Protein AF-A0A966KYL5-F1 (afdb_monomer_lite)

Secondary structure (DSSP, 8-state):
---HHHHHHHHTT--BTTB-HHHHHHHHHHHHHHTTPPSSP-TTSPPPS-TT-HHHHHHHHHHHHHHHHHHTT---TT--HHHH------------

Foldseek 3Di:
DDDPVLVVQQVVVHDDPNHRSVRVVVLVVQLLVQLPWDPPDDPPTDDDPCSPDPVSNVSSVLSSQQVVCVVVVHPRPPPCVVVVPPPPDDPPDDDD

Sequence (96 aa):
ELNYIGNVHQMLGRKFNGYSPLELLHIEARFLKACGYQLPLHHKNKKPKNPTDNDVLFEGLTAVVTYLCKLDNIPNVMDYTKLFEVKNEEFHFQLV

Radius of gyration: 20.36 Å; chains: 1; bounding box: 50×29×67 Å

pLDDT: mean 88.55, std 14.27, range [44.69, 97.88]

Structure (mmCIF, N/CA/C/O backbone):
data_AF-A0A966KYL5-F1
#
_entry.id   AF-A0A966KYL5-F1
#
loop_
_atom_site.group_PDB
_atom_site.id
_atom_site.type_symbol
_atom_site.label_atom_id
_atom_site.label_alt_id
_atom_site.label_comp_id
_atom_site.label_asym_id
_atom_site.label_entity_id
_atom_site.label_seq_id
_atom_site.pdbx_PDB_ins_code
_atom_site.Cartn_x
_atom_site.Cartn_y
_atom_site.Cartn_z
_atom_site.occupancy
_atom_site.B_iso_or_equiv
_atom_site.auth_seq_id
_atom_site.auth_comp_id
_atom_site.auth_asym_id
_atom_site.auth_atom_id
_atom_site.pdbx_PDB_model_num
ATOM 1 N N . GLU A 1 1 ? 4.597 -10.713 7.429 1.00 89.50 1 GLU A N 1
ATOM 2 C CA . GLU A 1 1 ? 4.084 -10.671 8.816 1.00 89.50 1 GLU A CA 1
ATOM 3 C C . GLU A 1 1 ? 4.755 -9.536 9.577 1.00 89.50 1 GLU A C 1
ATOM 5 O O . GLU A 1 1 ? 5.763 -9.023 9.096 1.00 89.50 1 GLU A O 1
ATOM 10 N N . LEU A 1 2 ? 4.196 -9.124 10.718 1.00 95.00 2 LEU A N 1
ATOM 11 C CA . LEU A 1 2 ? 4.785 -8.085 11.565 1.00 95.00 2 LEU A CA 1
ATOM 12 C C . LEU A 1 2 ? 5.946 -8.642 12.394 1.00 95.00 2 LEU A C 1
ATOM 14 O O . LEU A 1 2 ? 5.890 -9.766 12.890 1.00 95.00 2 LEU A O 1
ATOM 18 N N . ASN A 1 3 ? 6.980 -7.825 12.589 1.00 94.75 3 ASN A N 1
ATOM 19 C CA . ASN A 1 3 ? 8.023 -8.113 13.571 1.00 94.75 3 ASN A CA 1
ATOM 20 C C . ASN A 1 3 ? 7.526 -7.810 15.000 1.00 94.75 3 ASN A C 1
ATOM 22 O O . ASN A 1 3 ? 6.415 -7.315 15.194 1.00 94.75 3 ASN A O 1
ATOM 26 N N . TYR A 1 4 ? 8.356 -8.076 16.011 1.00 97.12 4 TYR A N 1
ATOM 27 C CA . TYR A 1 4 ? 8.006 -7.828 17.415 1.00 97.12 4 TYR A CA 1
ATOM 28 C C . TYR A 1 4 ? 7.509 -6.393 17.669 1.00 97.12 4 TYR A C 1
ATOM 30 O O . TYR A 1 4 ? 6.435 -6.203 18.234 1.00 97.12 4 TYR A O 1
ATOM 38 N N . ILE A 1 5 ? 8.242 -5.383 17.189 1.00 96.50 5 ILE A N 1
ATOM 39 C CA . ILE A 1 5 ? 7.881 -3.965 17.362 1.00 96.50 5 ILE A CA 1
ATOM 40 C C . ILE A 1 5 ? 6.554 -3.650 16.658 1.00 96.50 5 ILE A C 1
ATOM 42 O O . ILE A 1 5 ? 5.706 -2.948 17.207 1.00 96.50 5 ILE A O 1
ATOM 46 N N . GLY A 1 6 ? 6.350 -4.208 15.465 1.00 96.50 6 GLY A N 1
ATOM 47 C CA . GLY A 1 6 ? 5.105 -4.106 14.714 1.00 96.50 6 GLY A CA 1
ATOM 48 C C . GLY A 1 6 ? 3.925 -4.685 15.488 1.00 96.50 6 GLY A C 1
ATOM 49 O O . GLY A 1 6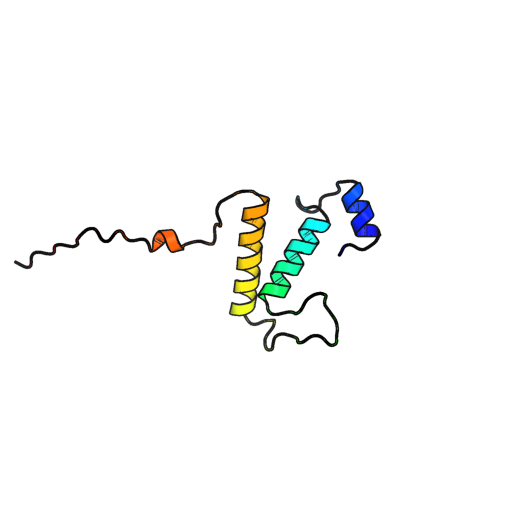 ? 2.893 -4.028 15.582 1.00 96.50 6 GLY A O 1
ATOM 50 N N . ASN A 1 7 ? 4.092 -5.858 16.108 1.00 97.75 7 ASN A N 1
ATOM 51 C CA . ASN A 1 7 ? 3.064 -6.468 16.954 1.00 97.75 7 ASN A CA 1
ATOM 52 C C . ASN A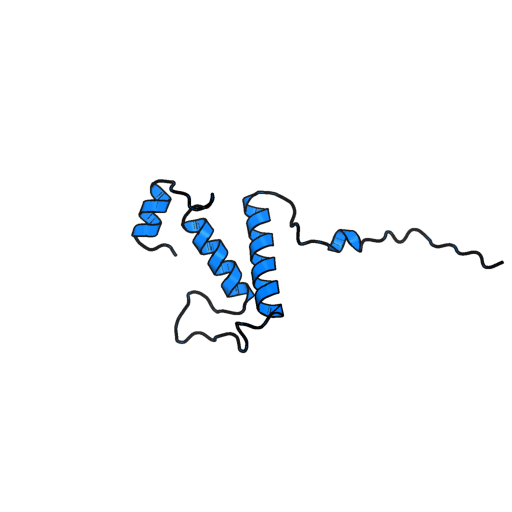 1 7 ? 2.761 -5.613 18.190 1.00 97.75 7 ASN A C 1
ATOM 54 O O . ASN A 1 7 ? 1.594 -5.389 18.496 1.00 97.75 7 ASN A O 1
ATOM 58 N N . VAL A 1 8 ? 3.779 -5.057 18.853 1.00 97.75 8 VAL A N 1
ATOM 59 C CA . VAL A 1 8 ? 3.574 -4.134 19.982 1.00 97.75 8 VAL A CA 1
ATOM 60 C C . VAL A 1 8 ? 2.775 -2.905 19.543 1.00 97.75 8 VAL A C 1
ATOM 62 O O . VAL A 1 8 ? 1.785 -2.552 20.178 1.00 97.75 8 VAL A O 1
ATOM 65 N N . HIS A 1 9 ? 3.145 -2.262 18.432 1.00 97.81 9 HIS A N 1
ATOM 66 C CA . HIS A 1 9 ? 2.399 -1.110 17.917 1.00 97.81 9 HIS A CA 1
ATOM 67 C C . HIS A 1 9 ? 0.972 -1.465 17.491 1.00 97.81 9 HIS A C 1
ATOM 69 O O . HIS A 1 9 ? 0.063 -0.668 17.718 1.00 97.81 9 HIS A O 1
ATOM 75 N N . GLN A 1 10 ? 0.770 -2.658 16.930 1.00 97.62 10 GLN A N 1
ATOM 76 C CA . GLN A 1 10 ? -0.546 -3.165 16.557 1.00 97.62 10 GLN A CA 1
ATOM 77 C C . GLN A 1 10 ? -1.428 -3.357 17.794 1.00 97.62 10 GLN A C 1
ATOM 79 O O . GLN A 1 10 ? -2.564 -2.891 17.811 1.00 97.62 10 GLN A O 1
ATOM 84 N N . MET A 1 11 ? -0.898 -4.002 18.837 1.00 97.44 11 MET A N 1
ATOM 85 C CA . MET A 1 11 ? -1.617 -4.255 20.089 1.00 97.44 11 MET A CA 1
ATOM 86 C C . MET A 1 11 ? -1.962 -2.964 20.835 1.00 97.44 11 MET A C 1
ATOM 88 O O . MET A 1 11 ? -3.030 -2.868 21.427 1.00 97.44 11 MET A O 1
ATOM 92 N N . LEU A 1 12 ? -1.093 -1.952 20.769 1.00 97.88 12 LEU A N 1
ATOM 93 C CA . LEU A 1 12 ? -1.348 -0.628 21.346 1.00 97.88 12 LEU A CA 1
ATOM 94 C C . LEU A 1 12 ? -2.355 0.209 20.536 1.00 97.88 12 LEU A C 1
ATOM 96 O O . LEU A 1 12 ? -2.644 1.341 20.917 1.00 97.88 12 LEU A O 1
ATOM 100 N N . GLY A 1 13 ? -2.855 -0.298 19.403 1.00 96.62 13 GLY A N 1
ATOM 101 C CA . GLY A 1 13 ? -3.761 0.443 18.525 1.00 96.62 13 GLY A CA 1
ATOM 102 C C . GLY A 1 13 ? -3.109 1.657 17.857 1.00 96.62 13 GLY A C 1
ATOM 103 O O . GLY A 1 13 ? -3.811 2.573 17.424 1.00 96.62 13 GLY A O 1
ATOM 104 N N . ARG A 1 14 ? -1.769 1.699 17.771 1.00 97.00 14 ARG A N 1
ATOM 105 C CA . ARG A 1 14 ? -1.052 2.808 17.133 1.00 97.00 14 ARG A CA 1
ATOM 106 C C . ARG A 1 14 ? -1.373 2.825 15.643 1.00 97.00 14 ARG A C 1
ATOM 108 O O . ARG A 1 14 ? -1.315 1.793 14.980 1.00 97.00 14 ARG A O 1
ATOM 115 N N . LYS A 1 15 ? -1.642 4.013 15.110 1.00 96.38 15 LYS A N 1
ATOM 116 C CA . LYS A 1 15 ? -1.849 4.242 13.679 1.00 96.38 15 LYS A CA 1
ATOM 117 C C . LYS A 1 15 ? -0.772 5.169 13.127 1.00 96.38 15 LYS A C 1
ATOM 119 O O . LYS A 1 15 ? -0.338 6.091 13.814 1.00 96.38 15 LYS A O 1
ATOM 124 N N . PHE A 1 16 ? -0.370 4.941 11.884 1.00 94.69 16 PHE A N 1
ATOM 125 C CA . PHE A 1 16 ? 0.486 5.831 11.107 1.00 94.69 16 PHE A CA 1
ATOM 126 C C . PHE A 1 16 ? -0.304 6.265 9.877 1.00 94.69 16 PHE A C 1
ATOM 128 O O . PHE A 1 16 ? -0.783 5.425 9.119 1.00 94.69 16 PHE A O 1
ATOM 135 N N . ASN A 1 17 ? -0.491 7.576 9.712 1.00 93.12 17 ASN A N 1
ATOM 136 C CA . ASN A 1 17 ? -1.314 8.149 8.640 1.00 93.12 17 ASN A CA 1
ATOM 137 C C . ASN A 1 17 ? -2.723 7.526 8.545 1.00 93.12 17 ASN A C 1
ATOM 139 O O . ASN A 1 17 ? -3.255 7.358 7.457 1.00 93.12 17 ASN A O 1
ATOM 143 N N . GLY A 1 18 ? -3.310 7.146 9.687 1.00 94.69 18 GLY A N 1
ATOM 144 C CA . GLY A 1 18 ? -4.636 6.518 9.756 1.00 94.69 18 GLY A CA 1
ATOM 145 C C . GLY A 1 18 ? -4.655 4.984 9.705 1.00 94.69 18 GLY A C 1
ATOM 146 O O . GLY A 1 18 ? -5.662 4.398 10.101 1.00 94.69 18 GLY A O 1
ATOM 147 N N . TYR A 1 19 ? -3.543 4.335 9.348 1.00 96.25 19 TYR A N 1
ATOM 148 C CA . TYR A 1 19 ? -3.451 2.879 9.187 1.00 96.25 19 TYR A CA 1
ATOM 149 C C . TYR A 1 19 ? -2.674 2.210 10.327 1.00 96.25 19 TYR A C 1
ATOM 151 O O . TYR A 1 19 ? -1.652 2.713 10.796 1.00 96.25 19 TYR A O 1
ATOM 159 N N . SER A 1 20 ? -3.144 1.054 10.776 1.00 97.38 20 SER A N 1
ATOM 160 C CA . SER A 1 20 ? -2.431 0.167 11.696 1.00 97.38 20 SER A CA 1
ATOM 161 C C . SER A 1 20 ? -1.179 -0.444 11.043 1.00 97.38 20 SER A C 1
ATOM 163 O O . SER A 1 20 ? -1.081 -0.503 9.813 1.00 97.38 20 SER A O 1
ATOM 165 N N . PRO A 1 21 ? -0.211 -0.943 11.835 1.00 97.75 21 PRO A N 1
ATOM 166 C CA . PRO A 1 21 ? 0.968 -1.626 11.305 1.00 97.75 21 PRO A CA 1
ATOM 167 C C . PRO A 1 21 ? 0.630 -2.753 10.328 1.00 97.75 21 PRO A C 1
ATOM 169 O O . PRO A 1 21 ? 1.285 -2.889 9.295 1.00 97.75 21 PRO A O 1
ATOM 172 N N . LEU A 1 22 ? -0.396 -3.552 10.638 1.00 96.94 22 LEU A N 1
ATOM 173 C CA . LEU A 1 22 ? -0.812 -4.657 9.782 1.00 96.94 22 LEU A CA 1
ATOM 174 C C . LEU A 1 22 ? -1.385 -4.158 8.447 1.00 96.94 22 LEU A C 1
ATOM 176 O O . LEU A 1 22 ? -1.081 -4.725 7.400 1.00 96.94 22 LEU A O 1
ATOM 180 N N . GLU A 1 23 ? -2.174 -3.083 8.466 1.00 97.00 23 GLU A N 1
ATOM 181 C CA . GLU A 1 23 ? -2.715 -2.474 7.246 1.00 97.00 23 GLU A CA 1
ATOM 182 C C . GLU A 1 23 ? -1.608 -1.922 6.349 1.00 97.00 23 GLU A C 1
ATOM 184 O O . GLU A 1 23 ? -1.609 -2.212 5.156 1.00 97.00 23 GLU A O 1
ATOM 189 N N . LEU A 1 24 ? -0.627 -1.209 6.910 1.00 96.81 24 LEU A N 1
ATOM 190 C CA . LEU A 1 24 ? 0.520 -0.689 6.152 1.00 96.81 24 LEU A CA 1
ATOM 191 C C . LEU A 1 24 ? 1.311 -1.808 5.477 1.00 96.81 24 LEU A C 1
ATOM 193 O O . LEU A 1 24 ? 1.653 -1.707 4.299 1.00 96.81 24 LEU A O 1
ATOM 197 N N . LEU A 1 25 ? 1.542 -2.904 6.203 1.00 95.88 25 LEU A N 1
ATOM 198 C CA . LEU A 1 25 ? 2.211 -4.077 5.655 1.00 95.88 25 LEU A CA 1
ATOM 199 C C . LEU A 1 25 ? 1.412 -4.692 4.496 1.00 95.88 25 LEU A C 1
ATOM 201 O O . LEU A 1 25 ? 1.989 -5.091 3.486 1.00 95.88 25 LEU A O 1
ATOM 205 N N . HIS A 1 26 ? 0.084 -4.770 4.619 1.00 96.50 26 HIS A N 1
ATOM 206 C CA . HIS A 1 26 ? -0.773 -5.268 3.544 1.00 96.50 26 HIS A CA 1
ATOM 207 C C . HIS A 1 26 ? -0.815 -4.329 2.333 1.00 96.50 26 HIS A C 1
ATOM 209 O O . HIS A 1 26 ? -0.832 -4.820 1.204 1.00 96.50 26 HIS A O 1
ATOM 215 N N . ILE A 1 27 ? -0.787 -3.010 2.547 1.00 97.56 27 ILE A N 1
ATOM 216 C CA . ILE A 1 27 ? -0.703 -2.003 1.480 1.00 97.56 27 ILE A CA 1
ATOM 217 C C . ILE A 1 27 ? 0.580 -2.212 0.665 1.00 97.56 27 ILE A C 1
ATOM 219 O O . ILE A 1 27 ? 0.516 -2.385 -0.553 1.00 97.56 27 ILE A O 1
ATOM 223 N N . GLU A 1 28 ? 1.734 -2.285 1.331 1.00 96.19 28 GLU A N 1
ATOM 224 C CA . GLU A 1 28 ? 3.025 -2.508 0.670 1.00 96.19 28 GLU A CA 1
ATOM 225 C C . GLU A 1 28 ? 3.075 -3.871 -0.036 1.00 96.19 28 GLU A C 1
ATOM 227 O O . GLU A 1 28 ? 3.476 -3.973 -1.198 1.00 96.19 28 GLU A O 1
ATOM 232 N N . ALA A 1 29 ? 2.603 -4.930 0.626 1.00 96.44 29 ALA A N 1
ATOM 233 C CA . ALA A 1 29 ? 2.550 -6.260 0.032 1.00 96.44 29 ALA A CA 1
ATOM 234 C C . ALA A 1 29 ? 1.669 -6.294 -1.228 1.00 96.44 29 ALA A C 1
ATOM 236 O O . ALA A 1 29 ? 1.995 -6.989 -2.194 1.00 96.44 29 ALA A O 1
ATOM 237 N N . ARG A 1 30 ? 0.560 -5.543 -1.249 1.00 97.12 30 ARG A N 1
ATOM 238 C CA . ARG A 1 30 ? -0.312 -5.446 -2.424 1.00 97.12 30 ARG A CA 1
ATOM 239 C C . ARG A 1 30 ? 0.403 -4.769 -3.588 1.00 97.12 30 ARG A C 1
ATOM 241 O O . ARG A 1 30 ? 0.355 -5.314 -4.689 1.00 97.12 30 ARG A O 1
ATOM 248 N N . PHE A 1 3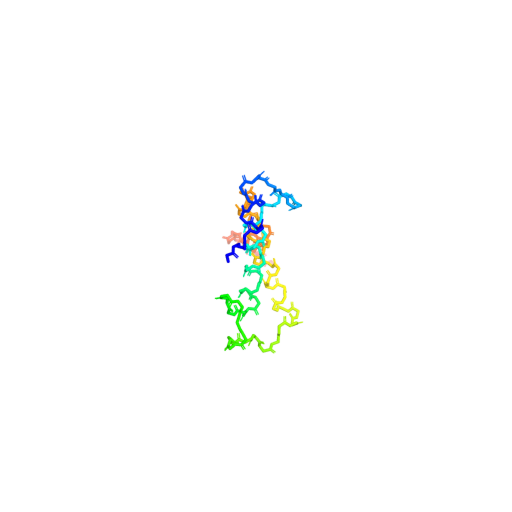1 ? 1.089 -3.656 -3.325 1.00 97.19 31 PHE A N 1
ATOM 249 C CA . PHE A 1 31 ? 1.897 -2.948 -4.316 1.00 97.19 31 PHE A CA 1
ATOM 250 C C . PHE A 1 31 ? 2.953 -3.870 -4.929 1.00 97.19 31 PHE A C 1
ATOM 252 O O . PHE A 1 31 ? 2.958 -4.103 -6.133 1.00 97.19 31 PHE A O 1
ATOM 259 N N . LEU A 1 32 ? 3.796 -4.483 -4.092 1.00 95.56 32 LEU A N 1
ATOM 260 C CA . LEU A 1 32 ? 4.888 -5.340 -4.554 1.00 95.56 32 LEU A CA 1
ATOM 261 C C . LEU A 1 32 ? 4.377 -6.553 -5.337 1.00 95.56 32 LEU A C 1
ATOM 263 O O . LEU A 1 32 ? 4.935 -6.902 -6.376 1.00 95.56 32 LEU A O 1
ATOM 267 N N . LYS A 1 33 ? 3.297 -7.189 -4.870 1.00 95.25 33 LYS A N 1
ATOM 268 C CA . LYS A 1 33 ? 2.700 -8.330 -5.570 1.00 95.25 33 LYS A CA 1
ATOM 269 C C . LYS A 1 33 ? 2.152 -7.932 -6.942 1.00 95.25 33 LYS A C 1
ATOM 271 O O . LYS A 1 33 ? 2.327 -8.694 -7.888 1.00 95.25 33 LYS A O 1
ATOM 276 N N . ALA A 1 34 ? 1.508 -6.770 -7.048 1.00 95.38 34 ALA A N 1
ATOM 277 C CA . ALA A 1 34 ? 1.010 -6.242 -8.316 1.00 95.38 34 ALA A CA 1
ATOM 278 C C . ALA A 1 34 ? 2.158 -5.883 -9.272 1.00 95.38 34 ALA A C 1
ATOM 280 O O . ALA A 1 34 ? 2.100 -6.250 -10.437 1.00 95.38 34 ALA A O 1
ATOM 281 N N . CYS A 1 35 ? 3.268 -5.342 -8.761 1.00 94.62 35 CYS A N 1
ATOM 282 C CA . CYS A 1 35 ? 4.488 -5.121 -9.545 1.00 94.62 35 CYS A CA 1
ATOM 283 C C . CYS A 1 35 ? 5.222 -6.420 -9.958 1.00 94.62 35 CYS A C 1
ATOM 285 O O . CYS A 1 35 ? 6.313 -6.365 -10.527 1.00 94.62 35 CYS A O 1
ATOM 287 N N . GLY A 1 36 ? 4.682 -7.603 -9.640 1.00 93.69 36 GLY A N 1
ATOM 288 C CA . GLY A 1 36 ? 5.233 -8.898 -10.047 1.00 93.69 36 GLY A CA 1
ATOM 289 C C . GLY A 1 36 ? 6.287 -9.486 -9.104 1.00 93.69 36 GLY A C 1
ATOM 290 O O . GLY A 1 36 ? 6.966 -10.448 -9.469 1.00 93.69 36 GLY A O 1
ATOM 291 N N . TYR A 1 37 ? 6.444 -8.950 -7.890 1.00 94.50 37 TYR A N 1
ATOM 292 C CA . TYR A 1 37 ? 7.321 -9.555 -6.888 1.00 94.50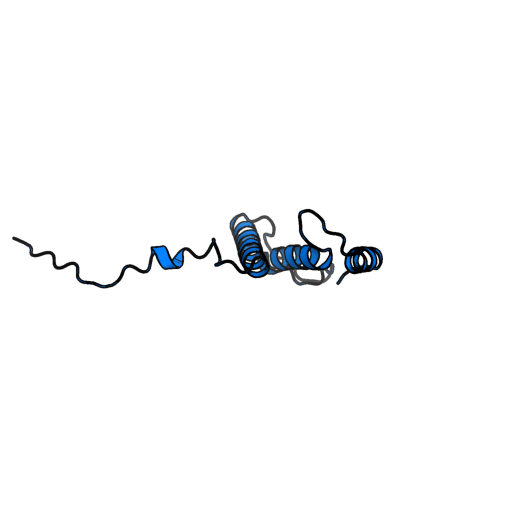 37 TYR A CA 1
ATOM 293 C C . TYR A 1 37 ? 6.673 -10.777 -6.239 1.00 94.50 37 TYR A C 1
ATOM 295 O O . TYR A 1 37 ? 5.503 -10.775 -5.849 1.00 94.50 37 TYR A O 1
ATOM 303 N N . GLN A 1 38 ? 7.481 -11.812 -6.025 1.00 94.31 38 GLN A N 1
ATOM 304 C CA . GLN A 1 38 ? 7.094 -12.941 -5.193 1.00 94.31 38 GLN A CA 1
ATOM 305 C C . GLN A 1 38 ? 7.368 -12.624 -3.716 1.00 94.31 38 GLN A C 1
ATOM 307 O O . GLN A 1 38 ? 8.511 -12.377 -3.318 1.00 94.31 38 GLN A O 1
ATOM 312 N N . LEU A 1 39 ? 6.305 -12.669 -2.911 1.00 92.44 39 LEU A N 1
ATOM 313 C CA . LEU A 1 39 ? 6.332 -12.419 -1.471 1.00 92.44 39 LEU A CA 1
ATOM 314 C C . LEU A 1 39 ? 6.243 -13.730 -0.664 1.00 92.44 39 LEU A C 1
ATOM 316 O O . LEU A 1 39 ? 5.581 -14.663 -1.125 1.00 92.44 39 LEU A O 1
ATOM 320 N N . PRO A 1 40 ? 6.854 -13.805 0.537 1.00 90.31 40 PRO A N 1
ATOM 321 C CA . PRO A 1 40 ? 7.678 -12.771 1.178 1.00 90.31 40 PRO A CA 1
ATOM 322 C C . PRO A 1 40 ? 8.988 -12.528 0.417 1.00 90.31 40 PRO A C 1
ATOM 324 O O . PRO A 1 40 ? 9.489 -13.428 -0.253 1.00 90.31 40 PRO A O 1
ATOM 327 N N . LEU A 1 41 ? 9.525 -11.305 0.487 1.00 88.56 41 LEU A N 1
ATOM 328 C CA . LEU A 1 41 ? 10.750 -10.949 -0.230 1.00 88.56 41 LEU A CA 1
ATOM 329 C C . LEU A 1 41 ? 11.902 -11.850 0.217 1.00 88.56 41 LEU A C 1
ATOM 331 O O . LEU A 1 41 ? 12.265 -11.897 1.390 1.00 88.56 41 LEU A O 1
ATOM 335 N N . HIS A 1 42 ? 12.493 -12.551 -0.742 1.00 91.19 42 HIS A N 1
ATOM 336 C CA . HIS A 1 42 ? 13.646 -13.401 -0.509 1.00 91.19 42 HIS A CA 1
ATOM 337 C C . HIS A 1 42 ? 14.603 -13.289 -1.694 1.00 91.19 42 HIS A C 1
ATOM 339 O O . HIS A 1 42 ? 14.175 -13.214 -2.843 1.00 91.19 42 HIS A O 1
ATOM 345 N N . HIS A 1 43 ? 15.911 -13.293 -1.437 1.00 87.38 43 HIS A N 1
ATOM 346 C CA . HIS A 1 43 ? 16.931 -13.069 -2.470 1.00 87.38 43 HIS A CA 1
ATOM 347 C C . HIS A 1 43 ? 16.915 -14.118 -3.598 1.00 87.38 43 HIS A C 1
ATOM 349 O O . HIS A 1 43 ? 17.346 -13.822 -4.707 1.00 87.38 43 HIS A O 1
ATOM 355 N N . LYS A 1 44 ? 16.404 -15.327 -3.321 1.00 91.81 44 LYS A N 1
ATOM 356 C CA . LYS A 1 44 ? 16.230 -16.407 -4.313 1.00 91.81 44 LYS A CA 1
ATOM 357 C C . LYS A 1 44 ? 14.937 -16.300 -5.123 1.00 91.81 44 LYS A C 1
ATOM 359 O O . LYS A 1 44 ? 14.769 -17.046 -6.084 1.00 91.81 44 LYS A O 1
ATOM 364 N N . ASN A 1 45 ? 14.009 -15.436 -4.721 1.00 92.31 45 ASN A N 1
ATOM 365 C CA . ASN A 1 45 ? 12.745 -15.298 -5.425 1.00 92.31 45 ASN A CA 1
ATOM 366 C C . ASN A 1 45 ? 12.962 -14.602 -6.764 1.00 92.31 45 ASN A C 1
ATOM 368 O O . ASN A 1 45 ? 13.836 -13.743 -6.912 1.00 92.31 45 ASN A O 1
ATOM 372 N N . LYS A 1 46 ? 12.124 -14.959 -7.737 1.00 86.50 46 LYS A N 1
ATOM 373 C CA . LYS A 1 46 ? 12.130 -14.292 -9.035 1.00 86.50 46 LYS A CA 1
ATOM 374 C C . LYS A 1 46 ? 11.752 -12.826 -8.838 1.00 86.50 46 LYS A C 1
ATOM 376 O O . LYS A 1 46 ? 10.745 -12.515 -8.202 1.00 86.50 46 LYS A O 1
ATOM 381 N N . LYS A 1 47 ? 12.581 -11.940 -9.385 1.00 86.50 47 LYS A N 1
ATOM 382 C CA . LYS A 1 47 ? 12.284 -10.513 -9.492 1.00 86.50 47 LYS A CA 1
ATOM 383 C C . LYS A 1 47 ? 11.587 -10.252 -10.831 1.00 86.50 47 LYS A C 1
ATOM 385 O O . LYS A 1 47 ? 11.908 -10.939 -11.807 1.00 86.50 47 LYS A O 1
ATOM 390 N N . PRO A 1 48 ? 10.662 -9.285 -10.899 1.00 89.06 48 PRO A N 1
ATOM 391 C CA . PRO A 1 48 ? 10.137 -8.819 -12.178 1.00 89.06 48 PRO A CA 1
ATOM 392 C C . PRO A 1 48 ? 11.286 -8.280 -13.043 1.00 89.06 48 PRO A C 1
ATOM 394 O O . PRO A 1 48 ? 12.284 -7.781 -12.520 1.00 89.06 48 PRO A O 1
ATOM 397 N N . LYS A 1 49 ? 11.169 -8.415 -14.370 1.00 86.94 49 LYS A N 1
ATOM 398 C CA . LYS A 1 49 ? 12.235 -8.018 -15.307 1.00 86.94 49 LYS A CA 1
ATOM 399 C C . LYS A 1 49 ? 12.481 -6.506 -15.293 1.00 86.94 49 LYS A C 1
ATOM 401 O O . LYS A 1 49 ? 13.632 -6.097 -15.218 1.00 86.94 49 LYS A O 1
ATOM 406 N N . ASN A 1 50 ? 11.407 -5.713 -15.293 1.00 89.81 50 ASN A N 1
ATOM 407 C CA . ASN A 1 50 ? 11.451 -4.250 -15.294 1.00 89.81 50 ASN A CA 1
ATOM 408 C C . ASN A 1 50 ? 10.629 -3.698 -14.111 1.00 89.81 50 ASN A C 1
ATOM 410 O O . ASN A 1 50 ? 9.499 -3.261 -14.297 1.00 89.81 50 ASN A O 1
ATOM 414 N N . PRO A 1 51 ? 11.150 -3.748 -12.872 1.00 85.88 51 PRO A N 1
ATOM 415 C CA . PRO A 1 51 ? 10.407 -3.330 -11.676 1.00 85.88 51 PRO A CA 1
ATOM 416 C C . PRO A 1 51 ? 10.076 -1.835 -11.617 1.00 85.88 51 PRO A C 1
ATOM 418 O O . PRO A 1 51 ? 9.235 -1.435 -10.820 1.00 85.88 51 PRO A O 1
ATOM 421 N N . THR A 1 52 ? 10.789 -1.014 -12.387 1.00 91.31 52 THR A N 1
ATOM 422 C CA . THR A 1 52 ? 10.635 0.448 -12.434 1.00 91.31 52 THR A CA 1
ATOM 423 C C . THR A 1 52 ? 9.923 0.912 -13.699 1.00 91.31 52 THR A C 1
ATOM 425 O O . THR A 1 52 ? 9.963 2.095 -14.022 1.00 91.31 52 THR A O 1
ATOM 428 N N . ASP A 1 53 ? 9.352 -0.021 -14.457 1.00 96.38 53 ASP A N 1
ATOM 429 C CA . ASP A 1 53 ? 8.536 0.305 -15.614 1.00 96.38 53 ASP A CA 1
ATOM 430 C C . ASP A 1 53 ? 7.288 1.088 -15.179 1.00 96.38 53 ASP A C 1
ATOM 432 O O . ASP A 1 53 ? 6.670 0.764 -14.163 1.00 96.38 53 ASP A O 1
ATOM 436 N N . ASN A 1 54 ? 6.943 2.141 -15.921 1.00 96.56 54 ASN A N 1
ATOM 437 C CA . ASN A 1 54 ? 5.855 3.037 -15.534 1.00 96.56 54 ASN A CA 1
ATOM 438 C C . ASN A 1 54 ? 4.499 2.325 -15.518 1.00 96.56 54 ASN A C 1
ATOM 440 O O . ASN A 1 54 ? 3.703 2.601 -14.621 1.00 96.56 54 ASN A O 1
ATOM 444 N N . ASP A 1 55 ? 4.255 1.399 -16.447 1.00 95.62 55 ASP A N 1
ATOM 445 C CA . ASP A 1 55 ? 2.989 0.670 -16.518 1.00 95.62 55 ASP A CA 1
ATOM 446 C C . ASP A 1 55 ? 2.883 -0.297 -15.334 1.00 95.62 55 ASP A C 1
ATOM 448 O O . ASP A 1 55 ? 1.874 -0.317 -14.629 1.00 95.62 55 ASP A O 1
ATOM 452 N N . VAL A 1 56 ? 3.972 -1.004 -15.015 1.00 95.12 56 VAL A N 1
ATOM 453 C CA . VAL A 1 56 ? 4.050 -1.886 -13.834 1.00 95.12 56 VAL A CA 1
ATOM 454 C C . VAL A 1 56 ? 3.824 -1.109 -12.532 1.00 95.12 56 VAL A C 1
ATOM 456 O O . VAL A 1 56 ? 3.080 -1.551 -11.653 1.00 95.12 56 VAL A O 1
ATOM 459 N N . LEU A 1 57 ? 4.448 0.064 -12.388 1.00 96.25 57 LEU A N 1
ATOM 460 C CA . LEU A 1 57 ? 4.260 0.921 -11.215 1.00 96.25 57 LEU A CA 1
ATOM 461 C C . LEU A 1 57 ? 2.824 1.451 -11.131 1.00 96.25 57 LEU A C 1
ATOM 463 O O . LEU A 1 57 ? 2.252 1.498 -10.039 1.00 96.25 57 LEU A O 1
ATOM 467 N N . PHE A 1 58 ? 2.229 1.818 -12.266 1.00 95.88 58 PHE A N 1
ATOM 468 C CA . PHE A 1 58 ? 0.849 2.284 -12.341 1.00 95.88 58 PHE A CA 1
ATOM 469 C C . PHE A 1 58 ? -0.154 1.186 -11.959 1.00 95.88 58 PHE A C 1
ATOM 471 O O . PHE A 1 58 ? -1.078 1.439 -11.179 1.00 95.88 58 PHE A O 1
ATOM 478 N N . GLU A 1 59 ? 0.051 -0.049 -12.420 1.00 94.38 59 GLU A N 1
ATOM 479 C CA . GLU A 1 59 ? -0.726 -1.218 -11.993 1.00 94.38 59 GLU A CA 1
ATOM 480 C C . GLU A 1 59 ? -0.586 -1.464 -10.484 1.00 94.38 59 GLU A C 1
ATOM 482 O O . GLU A 1 59 ? -1.581 -1.687 -9.785 1.00 94.38 59 GLU A O 1
ATOM 487 N N . GLY A 1 60 ? 0.640 -1.349 -9.961 1.00 96.25 60 GLY A N 1
ATOM 488 C CA . GLY A 1 60 ? 0.929 -1.420 -8.531 1.00 96.25 60 GLY A CA 1
ATOM 489 C C . GLY A 1 60 ? 0.128 -0.405 -7.717 1.00 96.25 60 GLY A C 1
ATOM 490 O O . GLY A 1 60 ? -0.533 -0.766 -6.738 1.00 96.25 60 GLY A O 1
ATOM 491 N N . LEU A 1 61 ? 0.139 0.859 -8.142 1.00 96.75 61 LEU A N 1
ATOM 492 C CA . LEU A 1 61 ? -0.613 1.940 -7.501 1.00 96.75 61 LEU A CA 1
ATOM 493 C C . LEU A 1 61 ? -2.126 1.723 -7.604 1.00 96.75 61 LEU A C 1
ATOM 495 O O . LEU A 1 61 ? -2.833 1.859 -6.608 1.00 96.75 61 LEU A O 1
ATOM 499 N N . THR A 1 62 ? -2.626 1.315 -8.769 1.00 96.56 62 THR A N 1
ATOM 500 C CA . THR A 1 62 ? -4.049 1.009 -8.985 1.00 96.56 62 THR A CA 1
ATOM 501 C C . THR A 1 62 ? -4.527 -0.106 -8.051 1.00 96.56 62 THR A C 1
ATOM 503 O O . THR A 1 62 ? -5.603 -0.011 -7.448 1.00 96.56 62 THR A O 1
ATOM 506 N N . ALA A 1 63 ? -3.711 -1.148 -7.863 1.00 96.94 63 ALA A N 1
ATOM 507 C CA . ALA A 1 63 ? -4.009 -2.240 -6.943 1.00 96.94 63 ALA A CA 1
ATOM 508 C C . ALA A 1 63 ? -4.051 -1.781 -5.476 1.00 96.94 63 ALA A C 1
ATOM 510 O O . ALA A 1 63 ? -4.885 -2.276 -4.711 1.00 96.94 63 ALA A O 1
ATOM 511 N N . VAL A 1 64 ? -3.181 -0.841 -5.089 1.00 97.81 64 VAL A N 1
ATOM 512 C CA . VAL A 1 64 ? -3.203 -0.213 -3.760 1.00 97.81 64 VAL A CA 1
ATOM 513 C C . VAL A 1 64 ? -4.457 0.628 -3.582 1.00 97.81 64 VAL A C 1
ATOM 515 O O . VAL A 1 64 ? -5.177 0.403 -2.617 1.00 97.81 64 VAL A O 1
ATOM 518 N N . VAL A 1 65 ? -4.770 1.533 -4.512 1.00 97.31 65 VAL A N 1
ATOM 519 C CA . VAL A 1 65 ? -5.963 2.394 -4.424 1.00 97.31 65 VAL A CA 1
ATOM 520 C C . VAL A 1 65 ? -7.231 1.549 -4.310 1.00 97.31 65 VAL A C 1
ATOM 522 O O . VAL A 1 65 ? -8.043 1.775 -3.419 1.00 97.31 65 VAL A O 1
ATOM 525 N N . THR A 1 66 ? -7.345 0.490 -5.115 1.00 96.62 66 THR A N 1
ATOM 526 C CA . THR A 1 66 ? -8.459 -0.466 -5.026 1.00 96.62 66 THR A CA 1
ATOM 527 C C . THR A 1 66 ? -8.556 -1.116 -3.640 1.00 96.62 66 THR A C 1
ATOM 529 O O . THR A 1 66 ? -9.651 -1.385 -3.149 1.00 96.62 66 THR A O 1
ATOM 532 N N . TYR A 1 67 ? -7.420 -1.417 -3.004 1.00 97.25 67 TYR A N 1
ATOM 533 C CA . TYR A 1 67 ? -7.388 -1.981 -1.656 1.00 97.25 67 TYR A CA 1
ATOM 534 C C . TYR A 1 67 ? -7.752 -0.948 -0.583 1.00 97.25 67 TYR A C 1
ATOM 536 O O . TYR A 1 67 ? -8.517 -1.279 0.318 1.00 97.25 67 TYR A O 1
ATOM 544 N N . LEU A 1 68 ? -7.284 0.297 -0.708 1.00 96.62 68 LEU A N 1
ATOM 545 C CA . LEU A 1 68 ? -7.664 1.392 0.188 1.00 96.62 68 LEU A CA 1
ATOM 546 C C . LEU A 1 68 ? -9.174 1.647 0.141 1.00 96.62 68 LEU A C 1
ATOM 548 O O . LEU A 1 68 ? -9.816 1.672 1.184 1.00 96.62 68 LEU A O 1
ATOM 552 N N . CYS A 1 69 ? -9.773 1.678 -1.056 1.00 96.06 69 CYS A N 1
ATOM 553 C CA . CYS A 1 69 ? -11.226 1.782 -1.201 1.00 96.06 69 CYS A CA 1
ATOM 554 C C . CYS A 1 69 ? -11.975 0.670 -0.446 1.00 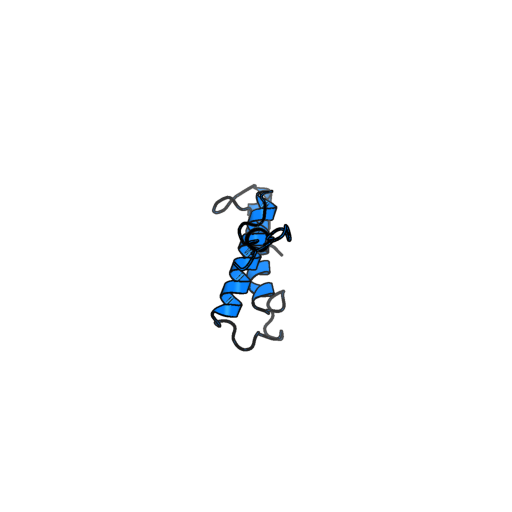96.06 69 CYS A C 1
ATOM 556 O O . CYS A 1 69 ? -13.024 0.920 0.140 1.00 96.06 69 CYS A O 1
ATOM 558 N N . LYS A 1 70 ? -11.432 -0.557 -0.415 1.00 95.69 70 LYS A N 1
ATOM 559 C CA . LYS A 1 70 ? -12.022 -1.668 0.351 1.00 95.69 70 LYS A CA 1
ATOM 560 C C . LYS A 1 70 ? -11.902 -1.474 1.859 1.00 95.69 70 LYS A C 1
ATOM 562 O O . LYS A 1 70 ? -12.839 -1.831 2.562 1.00 95.69 70 LYS A O 1
ATOM 567 N N . LEU A 1 71 ? -10.777 -0.943 2.345 1.00 94.50 71 LEU A N 1
ATOM 568 C CA . LEU A 1 71 ? -10.606 -0.623 3.767 1.00 94.50 71 LEU A CA 1
ATOM 569 C C . LEU A 1 71 ? -11.614 0.440 4.219 1.00 94.50 71 LEU A C 1
ATOM 571 O O . LEU A 1 71 ? -12.218 0.293 5.277 1.00 94.50 71 LEU A O 1
ATOM 575 N N . ASP A 1 72 ? -11.852 1.442 3.374 1.00 94.12 72 ASP A N 1
ATOM 576 C CA . ASP A 1 72 ? -12.791 2.535 3.649 1.00 94.12 72 ASP A CA 1
ATOM 577 C C . ASP A 1 72 ? -14.253 2.188 3.309 1.00 94.12 72 ASP A C 1
ATOM 579 O O . ASP A 1 72 ? -15.152 3.005 3.506 1.00 94.12 72 ASP A O 1
ATOM 583 N N . ASN A 1 73 ? -14.511 0.974 2.808 1.00 95.56 73 ASN A N 1
ATOM 584 C CA . ASN A 1 73 ? -15.825 0.506 2.360 1.00 95.56 73 ASN A CA 1
ATOM 585 C C . ASN A 1 73 ? -16.497 1.444 1.331 1.00 95.56 73 ASN A C 1
ATOM 587 O O . ASN A 1 73 ? -17.708 1.672 1.363 1.00 95.56 73 ASN A O 1
ATOM 591 N N . ILE A 1 74 ? -15.704 1.980 0.401 1.00 96.06 74 ILE A N 1
ATOM 592 C CA . ILE A 1 74 ? -16.167 2.810 -0.716 1.00 96.06 74 ILE A CA 1
ATOM 593 C C . ILE A 1 74 ? -15.985 2.084 -2.059 1.00 96.06 74 ILE A C 1
ATOM 595 O O . ILE A 1 74 ? -15.135 1.195 -2.183 1.00 96.06 74 ILE A O 1
ATOM 599 N N . PRO A 1 75 ? -16.759 2.447 -3.100 1.00 94.19 75 PRO A N 1
ATOM 600 C CA . PRO A 1 75 ? -16.546 1.923 -4.445 1.00 94.19 75 PRO A CA 1
ATOM 601 C C . PRO A 1 75 ? -15.124 2.203 -4.944 1.00 94.19 75 PRO A C 1
ATOM 603 O O . PRO A 1 75 ? -14.540 3.240 -4.629 1.00 94.19 75 PRO A O 1
ATOM 606 N N . ASN A 1 76 ? -14.575 1.291 -5.751 1.00 93.69 76 ASN A N 1
ATOM 607 C CA . ASN A 1 76 ? -13.261 1.485 -6.356 1.00 93.69 76 ASN A CA 1
ATOM 608 C C . ASN A 1 76 ? -13.273 2.721 -7.265 1.00 93.69 76 ASN A C 1
ATOM 610 O O . ASN A 1 76 ? -13.919 2.715 -8.310 1.00 93.69 76 ASN A O 1
ATOM 614 N N . VAL A 1 77 ? -12.527 3.757 -6.888 1.00 92.19 77 VAL A N 1
ATOM 615 C CA . VAL A 1 77 ? -12.446 5.011 -7.655 1.00 92.19 77 VAL A CA 1
ATOM 616 C C . VAL A 1 77 ? -11.713 4.851 -8.987 1.00 92.19 77 VAL A C 1
ATOM 618 O O . VAL A 1 77 ? -11.885 5.674 -9.878 1.00 92.19 77 VAL A O 1
ATOM 621 N N . MET A 1 78 ? -10.923 3.784 -9.138 1.00 87.56 78 MET A N 1
ATOM 622 C CA . MET A 1 78 ? -10.237 3.455 -10.391 1.00 87.56 78 MET A CA 1
ATOM 623 C C . MET A 1 78 ? -11.118 2.657 -11.360 1.00 87.56 78 MET A C 1
ATOM 625 O O . MET A 1 78 ? -10.677 2.346 -12.463 1.00 87.56 78 MET A O 1
ATOM 629 N N . ASP A 1 79 ? -12.345 2.296 -10.971 1.00 85.94 79 ASP A N 1
ATOM 630 C CA . ASP A 1 79 ? -13.274 1.574 -11.837 1.00 85.94 79 ASP A CA 1
ATOM 631 C C . ASP A 1 79 ? -14.066 2.542 -12.727 1.00 85.94 79 ASP A C 1
ATOM 633 O O . ASP A 1 79 ? -15.166 2.991 -12.400 1.00 85.94 79 ASP A O 1
ATOM 637 N N . TYR A 1 80 ? -13.477 2.869 -13.874 1.00 81.00 80 TYR A N 1
ATOM 638 C CA . TYR A 1 80 ? -14.085 3.712 -14.902 1.00 81.00 80 TYR A CA 1
ATOM 639 C C . TYR A 1 80 ? -14.913 2.921 -15.927 1.00 81.00 80 TYR A C 1
ATOM 641 O O . TYR A 1 80 ? -15.397 3.514 -16.890 1.00 81.00 80 TYR A O 1
ATOM 649 N N . THR A 1 81 ? -15.114 1.607 -15.751 1.00 81.88 81 THR A N 1
ATOM 650 C CA . THR A 1 81 ? -15.902 0.781 -16.693 1.00 81.88 81 THR A CA 1
ATOM 651 C C . THR A 1 81 ? -17.320 1.321 -16.887 1.00 81.88 81 THR A C 1
ATOM 653 O O . THR A 1 81 ? -17.816 1.368 -18.010 1.00 81.88 81 THR A O 1
ATOM 656 N N . LYS A 1 82 ? -17.905 1.879 -15.822 1.00 73.06 82 LYS A N 1
ATOM 657 C CA . LYS A 1 82 ? -19.212 2.554 -15.820 1.00 73.06 82 LYS A CA 1
ATOM 658 C C . LYS A 1 82 ? -19.318 3.738 -16.785 1.00 73.06 82 LYS A C 1
ATOM 660 O O . LYS A 1 82 ? -20.419 4.078 -17.195 1.00 73.06 82 LYS A O 1
ATOM 665 N N . LEU A 1 83 ? -18.203 4.379 -17.149 1.00 77.00 83 LEU A N 1
ATOM 666 C CA . LEU A 1 83 ? -18.203 5.473 -18.131 1.00 77.00 83 LEU A CA 1
ATOM 667 C C . LEU A 1 83 ? -18.391 4.962 -19.566 1.00 77.00 83 LEU A C 1
ATOM 669 O O . LEU A 1 83 ? -18.823 5.716 -20.433 1.00 77.00 83 LEU A O 1
ATOM 673 N N . PHE A 1 84 ? -18.065 3.692 -19.806 1.00 75.88 84 PHE A N 1
ATOM 674 C CA . PHE A 1 84 ? -18.156 3.037 -21.109 1.00 75.88 84 PHE A CA 1
ATOM 675 C C . PHE A 1 84 ? -19.385 2.133 -21.239 1.00 75.88 84 PHE A C 1
ATOM 677 O O . PHE A 1 84 ? -19.642 1.612 -22.323 1.00 75.88 84 PHE A O 1
ATOM 684 N N . GLU A 1 85 ? -20.177 1.987 -20.173 1.00 69.50 85 GLU A N 1
ATOM 685 C CA . GLU A 1 85 ? -21.522 1.407 -20.215 1.00 69.50 85 GLU A CA 1
ATOM 686 C C . GLU A 1 85 ? -22.486 2.384 -20.913 1.00 69.50 85 GLU A C 1
ATOM 688 O O . GLU A 1 85 ? -23.421 2.930 -20.330 1.00 69.50 85 GLU A O 1
ATOM 693 N N . VAL A 1 86 ? -22.249 2.630 -22.202 1.00 62.69 86 VAL A N 1
ATOM 694 C CA . VAL A 1 86 ? -23.240 3.236 -23.083 1.00 62.69 86 VAL A CA 1
ATOM 695 C C . VAL A 1 86 ? -24.339 2.198 -23.259 1.00 62.69 86 VAL A C 1
ATOM 697 O O . VAL A 1 86 ? -24.130 1.139 -23.854 1.00 62.69 86 VAL A O 1
ATOM 700 N N . LYS A 1 87 ? -25.518 2.488 -22.707 1.00 54.94 87 LYS A N 1
ATOM 701 C CA . LYS A 1 87 ? -26.738 1.749 -23.022 1.00 54.94 87 LYS A CA 1
ATOM 702 C C . LYS A 1 87 ? -26.894 1.701 -24.540 1.00 54.94 87 LYS A C 1
ATOM 704 O O . LYS A 1 87 ? -26.985 2.742 -25.184 1.00 54.94 87 LYS A O 1
ATOM 709 N N . ASN A 1 88 ? -26.954 0.491 -25.088 1.00 54.81 88 ASN A N 1
ATOM 710 C CA . ASN A 1 88 ? -27.483 0.223 -26.420 1.00 54.81 88 ASN A CA 1
ATOM 711 C C . ASN A 1 88 ? -28.975 0.604 -26.459 1.00 54.81 88 ASN A C 1
ATOM 713 O O . ASN A 1 88 ? -29.839 -0.264 -26.462 1.00 54.81 88 ASN A O 1
ATOM 717 N N . GLU A 1 89 ? -29.285 1.895 -26.441 1.00 56.00 89 GLU A N 1
ATOM 718 C CA . GLU A 1 89 ? -30.609 2.429 -26.745 1.00 56.00 89 GLU A CA 1
ATOM 719 C C . GLU A 1 89 ? -30.443 3.314 -27.995 1.00 56.00 89 GLU A C 1
ATOM 721 O O . GLU A 1 89 ? -30.149 4.501 -27.926 1.00 56.00 89 GLU A O 1
ATOM 726 N N . GLU A 1 90 ? -30.496 2.627 -29.142 1.00 55.72 90 GLU A N 1
ATOM 727 C CA . GLU A 1 90 ? -30.870 3.086 -30.488 1.00 55.72 90 GLU A CA 1
ATOM 728 C C . GLU A 1 90 ? -30.452 4.499 -30.934 1.00 55.72 90 GLU A C 1
ATOM 730 O O . GLU A 1 90 ? -31.196 5.473 -30.824 1.00 55.72 90 GLU A O 1
ATOM 735 N N . PHE A 1 91 ? -29.326 4.585 -31.645 1.00 51.25 91 PHE A N 1
ATOM 736 C CA . PHE A 1 91 ? -29.099 5.690 -32.576 1.00 51.25 91 PHE A CA 1
ATOM 737 C C . PHE A 1 91 ? -29.808 5.412 -33.911 1.00 51.25 91 PHE A C 1
ATOM 739 O O . PHE A 1 91 ? -29.194 4.966 -34.881 1.00 51.25 91 PHE A O 1
ATOM 746 N N . HIS A 1 92 ? -31.113 5.681 -33.976 1.00 45.53 92 HIS A N 1
ATOM 747 C CA . HIS A 1 92 ? -31.825 5.784 -35.250 1.00 45.53 92 HIS A CA 1
ATOM 748 C C . HIS A 1 92 ? -31.482 7.117 -35.930 1.00 45.53 92 HIS A C 1
ATOM 750 O O . HIS A 1 92 ? -32.174 8.117 -35.757 1.00 45.53 92 HIS A O 1
ATOM 756 N N . PHE A 1 93 ? -30.417 7.142 -36.731 1.00 49.75 93 PHE A N 1
ATOM 757 C CA . PHE A 1 93 ? -30.212 8.228 -37.688 1.00 49.75 93 PHE A CA 1
ATOM 758 C C . PHE A 1 93 ? -30.986 7.915 -38.969 1.00 49.75 93 PHE A C 1
ATOM 760 O O . PHE A 1 93 ? -30.616 7.028 -39.738 1.00 49.75 93 PHE A O 1
ATOM 767 N N . GLN A 1 94 ? -32.079 8.642 -39.192 1.00 44.69 94 GLN A N 1
ATOM 768 C CA . GLN A 1 94 ? -32.769 8.661 -40.475 1.00 44.69 94 GLN A CA 1
ATOM 769 C C . GLN A 1 94 ? -31.979 9.589 -41.407 1.00 44.69 94 GLN A C 1
ATOM 771 O O . GLN A 1 94 ? -31.944 10.801 -41.202 1.00 44.69 94 GLN A O 1
ATOM 776 N N . LEU A 1 95 ? -31.289 9.006 -42.388 1.00 46.03 95 LEU A N 1
ATOM 777 C CA . LEU A 1 95 ? -30.691 9.761 -43.486 1.00 46.03 95 LEU A CA 1
ATOM 778 C C . LEU A 1 95 ? -31.831 10.284 -44.369 1.00 46.03 95 LEU A C 1
ATOM 780 O O . LEU A 1 95 ? -32.556 9.485 -44.965 1.00 46.03 95 LEU A O 1
ATOM 784 N N . VAL A 1 96 ? -31.997 11.608 -44.392 1.00 52.38 96 VAL A N 1
ATOM 785 C CA . VAL A 1 96 ? -32.765 12.339 -45.413 1.00 52.38 96 VAL A CA 1
ATOM 786 C C . VAL A 1 96 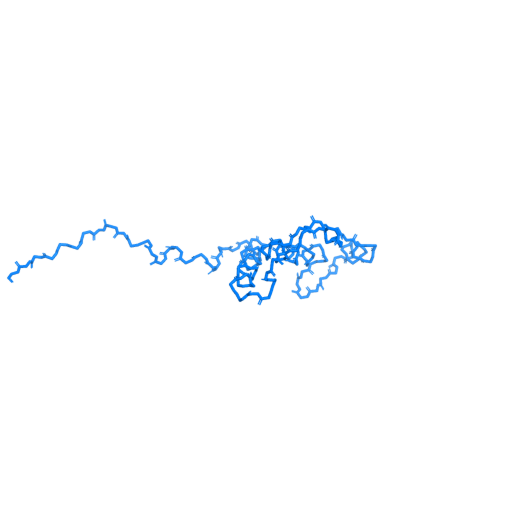? -31.822 12.708 -46.545 1.00 52.38 96 VAL A C 1
ATOM 788 O O . VAL A 1 96 ? -30.704 13.177 -46.229 1.00 52.38 96 VAL A O 1
#